Protein AF-A0A956H7F7-F1 (afdb_monomer_lite)

pLDDT: mean 73.5, std 20.77, range [35.16, 97.31]

Sequence (151 aa):
MATLEELEGEEPGPTAALVLAARDGDRRAFATLYRNHGRMVHGVLLARLPRAELRDALQEVFTTALAKLASLREPERFGPWLATIARNLARDWFKRRGNTRELAHEPEHFDGRPDASGADLTDALGLLAAMRELSEDYREILVLRFVAGMT

Radius of gyration: 19.52 Å; chains: 1; bounding box: 55×42×61 Å

Foldseek 3Di:
DDDDPPPPPDDQPLQLVLLVVVVVPPPVSLVVVCVLQVVLLLLLLLLQDDPVCSVVLSVVLSVVCSVCSVVDPRSVCSLVVSSVSSNVSSVVVVVVVVVVCVVPDDPPDPPPDDDDDDPVVVVVSVVSVVLNVDDPVVVVVVSSVVSVVSD

Structure (mmCIF, N/CA/C/O backbone):
data_AF-A0A956H7F7-F1
#
_entry.id   AF-A0A956H7F7-F1
#
loop_
_atom_site.group_PDB
_atom_site.id
_atom_site.type_symbol
_atom_site.label_atom_id
_atom_site.label_alt_id
_atom_site.label_comp_id
_atom_site.label_asym_id
_atom_site.label_entity_id
_atom_site.label_seq_id
_atom_site.pdbx_PDB_ins_code
_atom_site.Cartn_x
_atom_site.Cartn_y
_atom_site.Cartn_z
_atom_site.occupancy
_atom_site.B_iso_or_equiv
_atom_site.auth_seq_id
_atom_site.auth_comp_id
_atom_site.auth_asym_id
_atom_site.auth_atom_id
_atom_site.pdbx_PDB_model_num
ATOM 1 N N . MET A 1 1 ? -23.951 30.779 30.733 1.00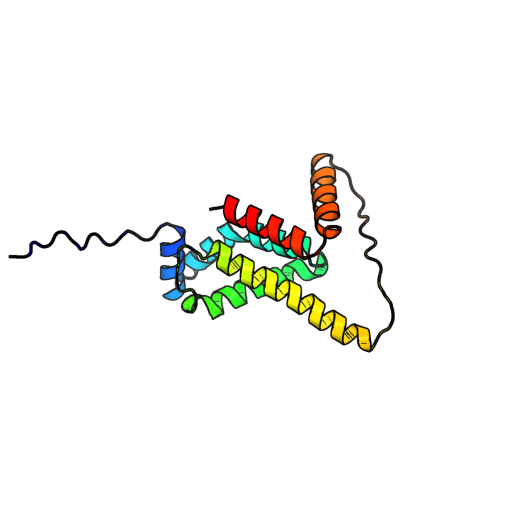 38.97 1 MET A N 1
ATOM 2 C CA . MET A 1 1 ? -24.762 29.557 30.551 1.00 38.97 1 MET A CA 1
ATOM 3 C C . MET A 1 1 ? -24.457 29.026 29.163 1.00 38.97 1 MET A C 1
ATOM 5 O O . MET A 1 1 ? -24.878 29.650 28.204 1.00 38.97 1 MET A O 1
ATOM 9 N N . ALA A 1 2 ? -23.632 27.981 29.076 1.00 39.25 2 ALA A N 1
ATOM 10 C CA . ALA A 1 2 ? -23.166 27.389 27.823 1.00 39.25 2 ALA A CA 1
ATOM 11 C C . ALA A 1 2 ? -24.277 26.546 27.174 1.00 39.25 2 ALA A C 1
ATOM 13 O O . ALA A 1 2 ? -24.820 25.649 27.819 1.00 39.25 2 ALA A O 1
ATOM 14 N N . THR A 1 3 ? -24.622 26.848 25.925 1.00 40.88 3 THR A N 1
ATOM 15 C CA . THR A 1 3 ? -25.628 26.144 25.118 1.00 40.88 3 THR A CA 1
ATOM 16 C C . THR A 1 3 ? -24.929 25.289 24.062 1.00 40.88 3 THR A C 1
ATOM 18 O O . THR A 1 3 ? -24.457 25.818 23.069 1.00 40.88 3 THR A O 1
ATOM 21 N N . LEU A 1 4 ? -24.795 23.991 24.355 1.00 38.19 4 LEU A N 1
ATOM 22 C CA . LEU A 1 4 ? -25.107 22.796 23.541 1.00 38.19 4 LEU A CA 1
ATOM 23 C C . LEU A 1 4 ? -25.049 22.791 21.985 1.00 38.19 4 LEU A C 1
ATOM 25 O O . LEU A 1 4 ? -25.580 21.852 21.404 1.00 38.19 4 LEU A O 1
ATOM 29 N N . GLU A 1 5 ? -24.389 23.729 21.303 1.00 45.47 5 GLU A N 1
ATOM 30 C CA . GLU A 1 5 ? -24.257 23.740 19.826 1.00 45.47 5 GLU A CA 1
ATOM 31 C C . GLU A 1 5 ? -22.854 23.365 19.298 1.00 45.47 5 GLU A C 1
ATOM 33 O O . GLU A 1 5 ? -22.631 23.382 18.096 1.00 45.47 5 GLU A O 1
ATOM 38 N N . GLU A 1 6 ? -21.899 22.966 20.147 1.00 40.81 6 GLU A N 1
ATOM 39 C CA . GLU A 1 6 ? -20.513 22.687 19.704 1.00 40.81 6 GLU A CA 1
ATOM 40 C C . GLU A 1 6 ? -20.207 21.220 19.321 1.00 40.81 6 GLU A C 1
ATOM 42 O O . GLU A 1 6 ? -19.047 20.896 19.091 1.00 40.81 6 GLU A O 1
ATOM 47 N N . LEU A 1 7 ? -21.191 20.313 19.228 1.00 39.50 7 LEU A N 1
ATOM 48 C CA . LEU A 1 7 ? -20.937 18.878 18.967 1.00 39.50 7 LEU A CA 1
ATOM 49 C C . LEU A 1 7 ? -21.610 18.315 17.702 1.00 39.50 7 LEU A C 1
ATOM 51 O O . LEU A 1 7 ? -21.995 17.146 17.683 1.00 39.50 7 LEU A O 1
ATOM 55 N N . GLU A 1 8 ? -21.714 19.090 16.623 1.00 41.56 8 GLU A N 1
ATOM 56 C CA . GLU A 1 8 ? -21.784 18.482 15.286 1.00 41.56 8 GLU A CA 1
ATOM 57 C C . GLU A 1 8 ? -20.365 18.052 14.903 1.00 41.56 8 GLU A C 1
ATOM 59 O O . GLU A 1 8 ? -19.595 18.799 14.306 1.00 41.56 8 GLU A O 1
ATOM 64 N N . GLY A 1 9 ? -19.970 16.863 15.365 1.00 43.41 9 GLY A N 1
ATOM 65 C CA . GLY A 1 9 ? -18.692 16.269 14.999 1.00 43.41 9 GLY A CA 1
ATOM 66 C C . GLY A 1 9 ? -18.610 16.139 13.483 1.00 43.41 9 GLY A C 1
ATOM 67 O O . GLY A 1 9 ? -19.460 15.486 12.889 1.00 43.41 9 GLY A O 1
ATOM 68 N N . GLU A 1 10 ? -17.605 16.781 12.886 1.00 43.72 10 GLU A N 1
ATOM 69 C CA . GLU A 1 10 ? -17.253 16.696 11.467 1.00 43.72 10 GLU A CA 1
ATOM 70 C C . GLU A 1 10 ? -17.406 15.245 10.979 1.00 43.72 10 GLU A C 1
ATOM 72 O O . GLU A 1 10 ? -16.625 14.367 11.366 1.00 43.72 10 GLU A O 1
ATOM 77 N N . GLU A 1 11 ? -18.451 14.971 10.190 1.00 48.31 11 GLU A N 1
ATOM 78 C CA . GLU A 1 11 ? -18.696 13.635 9.650 1.00 48.31 11 GLU A CA 1
ATOM 79 C C . GLU A 1 11 ? -17.436 13.194 8.892 1.00 48.31 11 GLU A C 1
ATOM 81 O O . GLU A 1 11 ? -16.983 13.898 7.979 1.00 48.31 11 GLU A O 1
ATOM 86 N N . PRO A 1 12 ? -16.816 12.060 9.261 1.00 58.69 12 PRO A N 1
ATOM 87 C CA . PRO A 1 12 ? -15.569 11.649 8.650 1.00 58.69 12 PRO A CA 1
ATOM 88 C C . PRO A 1 12 ? -15.787 11.480 7.146 1.00 58.69 12 PRO A C 1
ATOM 90 O O . PRO A 1 12 ? -16.659 10.723 6.715 1.00 58.69 12 PRO A O 1
ATOM 93 N N . GLY A 1 13 ? -14.968 12.160 6.335 1.00 71.69 13 GLY A N 1
ATOM 94 C CA . GLY A 1 13 ? -15.041 12.044 4.878 1.00 71.69 13 GLY A CA 1
ATOM 95 C C . GLY A 1 13 ? -15.007 10.575 4.414 1.00 71.69 13 GLY A C 1
ATOM 96 O O . GLY A 1 13 ? -14.514 9.710 5.143 1.00 71.69 13 GLY A O 1
ATOM 97 N N . PRO A 1 14 ? -15.471 10.246 3.191 1.00 84.44 14 PRO A N 1
ATOM 98 C CA . PRO A 1 14 ? -15.735 8.860 2.775 1.00 84.44 14 PRO A CA 1
ATOM 99 C C . PRO A 1 14 ? -14.572 7.881 3.014 1.00 84.44 14 PRO A C 1
ATOM 101 O O . PRO A 1 14 ? -14.780 6.731 3.397 1.00 84.44 14 PRO A O 1
ATOM 104 N N . THR A 1 15 ? -13.331 8.340 2.835 1.00 88.00 15 THR A N 1
ATOM 105 C CA . THR A 1 15 ? -12.118 7.562 3.132 1.00 88.00 15 THR A CA 1
ATOM 106 C C . THR A 1 15 ? -11.912 7.347 4.631 1.00 88.00 15 THR A C 1
ATOM 108 O O . THR A 1 15 ? -11.616 6.229 5.049 1.00 88.00 15 THR A O 1
ATOM 111 N N . ALA A 1 16 ? -12.080 8.394 5.440 1.00 91.81 16 ALA A N 1
ATOM 112 C CA . ALA A 1 16 ? -11.928 8.330 6.888 1.00 91.81 16 ALA A CA 1
ATOM 113 C C . ALA A 1 16 ? -12.948 7.363 7.511 1.00 91.81 16 ALA A C 1
ATOM 115 O O . ALA A 1 16 ? -12.558 6.501 8.298 1.00 91.81 16 ALA A O 1
ATOM 116 N N . ALA A 1 17 ? -14.212 7.415 7.078 1.00 94.19 17 ALA A N 1
ATOM 117 C CA . ALA A 1 17 ? -15.253 6.492 7.530 1.00 94.19 17 ALA A CA 1
ATOM 118 C C . ALA A 1 17 ? -14.900 5.022 7.227 1.00 94.19 17 ALA A C 1
ATOM 120 O O . ALA A 1 17 ? -15.002 4.156 8.097 1.00 94.19 17 ALA A O 1
ATOM 121 N N . LEU A 1 18 ? -14.404 4.735 6.015 1.00 95.06 18 LEU A N 1
ATOM 122 C CA . LEU A 1 18 ? -13.958 3.390 5.635 1.00 95.06 18 LEU A CA 1
ATOM 123 C C . LEU A 1 18 ? -12.761 2.907 6.467 1.00 95.06 18 LEU A C 1
ATOM 125 O O . LEU A 1 18 ? -12.684 1.726 6.801 1.00 95.06 18 LEU A O 1
ATOM 129 N N . VAL A 1 19 ? -11.820 3.794 6.798 1.00 95.88 19 VAL A N 1
ATOM 130 C CA . VAL A 1 19 ? -10.669 3.459 7.650 1.00 95.88 19 VAL A CA 1
ATOM 131 C C . VAL A 1 19 ? -11.116 3.130 9.068 1.00 95.88 19 VAL A C 1
ATOM 133 O O . VAL A 1 19 ? -10.649 2.136 9.621 1.00 95.88 19 VAL A O 1
ATOM 136 N N . LEU A 1 20 ? -12.009 3.936 9.646 1.00 95.38 20 LEU A N 1
ATOM 137 C CA . LEU A 1 20 ? -12.539 3.706 10.990 1.00 95.38 20 LEU A CA 1
ATOM 138 C C . LEU A 1 20 ? -13.297 2.372 11.054 1.00 95.38 20 LEU A C 1
ATOM 140 O O . LEU A 1 20 ? -12.941 1.517 11.858 1.00 95.38 20 LEU A O 1
ATOM 144 N N . ALA A 1 21 ? -14.214 2.117 10.118 1.00 94.75 21 ALA A N 1
ATOM 145 C CA . ALA A 1 21 ? -14.930 0.842 10.047 1.00 94.75 21 ALA A CA 1
ATOM 146 C C . ALA A 1 21 ? -13.985 -0.362 9.857 1.00 94.75 21 ALA A C 1
ATOM 148 O O . ALA A 1 21 ? -14.156 -1.412 10.478 1.00 94.75 21 ALA A O 1
ATOM 149 N N . ALA A 1 22 ? -12.947 -0.222 9.026 1.00 95.88 22 ALA A N 1
ATOM 150 C CA . ALA A 1 22 ? -11.963 -1.281 8.819 1.00 95.88 22 ALA A CA 1
ATOM 151 C C . ALA A 1 22 ? -11.124 -1.578 10.078 1.00 95.88 22 ALA A C 1
ATOM 153 O O . ALA A 1 22 ? -10.730 -2.728 10.277 1.00 95.88 22 ALA A O 1
ATOM 154 N N . ARG A 1 23 ? -10.868 -0.584 10.941 1.00 95.38 23 ARG A N 1
ATOM 155 C CA . ARG A 1 23 ? -10.214 -0.801 12.248 1.00 95.38 23 ARG A CA 1
ATOM 156 C C . ARG A 1 23 ? -11.077 -1.604 13.202 1.00 95.38 23 ARG A C 1
ATOM 158 O O . ARG A 1 23 ? -10.544 -2.453 13.909 1.00 95.38 23 ARG A O 1
ATOM 165 N N . ASP A 1 24 ? -12.384 -1.386 13.149 1.00 95.25 24 ASP A N 1
ATOM 166 C CA . ASP A 1 24 ? -13.365 -2.120 13.949 1.00 95.25 24 ASP A CA 1
ATOM 167 C C . ASP A 1 24 ? -13.636 -3.535 13.401 1.00 95.25 24 ASP A C 1
ATOM 169 O O . ASP A 1 24 ? -14.464 -4.280 13.924 1.00 95.25 24 ASP A O 1
ATOM 173 N N . GLY A 1 25 ? -12.907 -3.947 12.357 1.00 93.50 25 GLY A N 1
ATOM 174 C CA . GLY A 1 25 ? -12.955 -5.293 11.792 1.00 93.50 25 GLY A CA 1
ATOM 175 C C . GLY A 1 25 ? -13.880 -5.442 10.585 1.00 93.50 25 GLY A C 1
ATOM 176 O O . GLY A 1 25 ? -14.067 -6.568 10.105 1.00 93.50 25 GLY A O 1
ATOM 177 N N . ASP A 1 26 ? -14.431 -4.349 10.043 1.00 96.44 26 ASP A N 1
ATOM 178 C CA . ASP A 1 26 ? -15.229 -4.408 8.820 1.00 96.44 26 ASP A CA 1
ATOM 179 C C . ASP A 1 26 ? -14.351 -4.726 7.597 1.00 96.44 26 ASP A C 1
ATOM 181 O O . ASP A 1 26 ? -13.720 -3.875 6.957 1.00 96.44 26 ASP A O 1
ATOM 185 N N . ARG A 1 27 ? -14.366 -6.005 7.216 1.00 93.62 27 ARG A N 1
ATOM 186 C CA . ARG A 1 27 ? -13.659 -6.506 6.032 1.00 93.62 27 ARG A CA 1
ATOM 187 C C . ARG A 1 27 ? -14.165 -5.885 4.730 1.00 93.62 27 ARG A C 1
ATOM 189 O O . ARG A 1 27 ? -13.391 -5.780 3.778 1.00 93.62 27 ARG A O 1
ATOM 196 N N . ARG A 1 28 ? -15.440 -5.490 4.645 1.00 95.12 28 ARG A N 1
ATOM 197 C CA . ARG A 1 28 ? -16.000 -4.849 3.444 1.00 95.12 28 ARG A CA 1
ATOM 198 C C . ARG A 1 28 ? -15.468 -3.432 3.301 1.00 95.12 28 ARG A C 1
ATOM 200 O O . ARG A 1 28 ? -15.129 -3.043 2.183 1.00 95.12 28 ARG A O 1
ATOM 207 N N . ALA A 1 29 ? -15.329 -2.706 4.408 1.00 94.06 29 ALA A N 1
ATOM 208 C CA . ALA A 1 29 ? -14.719 -1.383 4.411 1.00 94.06 29 ALA A CA 1
ATOM 209 C C . ALA A 1 29 ? -13.272 -1.443 3.894 1.00 94.06 29 ALA A C 1
ATOM 211 O O . ALA A 1 29 ? -12.916 -0.730 2.951 1.00 94.06 29 ALA A O 1
ATOM 212 N N . PHE A 1 30 ? -12.473 -2.393 4.394 1.00 95.25 30 PHE A N 1
ATOM 213 C CA . PHE A 1 30 ? -11.109 -2.591 3.898 1.00 95.25 30 PHE A CA 1
ATOM 214 C C . PHE A 1 30 ? -11.064 -3.029 2.425 1.00 95.25 30 PHE A C 1
ATOM 216 O O . PHE A 1 30 ? -10.244 -2.536 1.652 1.00 95.25 30 PHE A O 1
ATOM 223 N N . ALA A 1 31 ? -11.976 -3.903 1.990 1.00 94.12 31 ALA A N 1
ATOM 224 C CA . ALA A 1 31 ? -12.075 -4.289 0.583 1.00 94.12 31 ALA A CA 1
ATOM 225 C C . ALA A 1 31 ? -12.395 -3.088 -0.329 1.00 94.12 31 ALA A C 1
ATOM 227 O O . ALA A 1 31 ? -11.926 -3.030 -1.466 1.00 94.12 31 ALA A O 1
ATOM 228 N N . THR A 1 32 ? -13.178 -2.120 0.150 1.00 94.06 32 THR A N 1
ATOM 229 C CA . THR A 1 32 ? -13.434 -0.868 -0.573 1.00 94.06 32 THR A CA 1
ATOM 230 C C . THR A 1 32 ? -12.181 -0.000 -0.646 1.00 94.06 32 THR A C 1
ATOM 232 O O . THR A 1 32 ? -11.831 0.450 -1.737 1.00 94.06 32 THR A O 1
ATOM 235 N N . LEU A 1 33 ? -11.437 0.150 0.456 1.00 93.38 33 LEU A N 1
ATOM 236 C CA . LEU A 1 33 ? -10.139 0.837 0.449 1.00 93.38 33 LEU A CA 1
ATOM 237 C C . LEU A 1 33 ? -9.164 0.199 -0.552 1.00 93.38 33 LEU A C 1
ATOM 239 O O . LEU A 1 33 ? -8.512 0.922 -1.308 1.00 93.38 33 LEU A O 1
ATOM 243 N N . TYR A 1 34 ? -9.121 -1.136 -0.612 1.00 92.69 34 TYR A N 1
ATOM 244 C CA . TYR A 1 34 ? -8.334 -1.889 -1.589 1.00 92.69 34 TYR A CA 1
ATOM 245 C C . TYR A 1 34 ? -8.717 -1.542 -3.032 1.00 92.69 34 TYR A C 1
ATOM 247 O O . TYR A 1 34 ? -7.849 -1.189 -3.830 1.00 92.69 34 TYR A O 1
ATOM 255 N N . ARG A 1 35 ? -10.011 -1.595 -3.377 1.00 91.75 35 ARG A N 1
ATOM 256 C CA . ARG A 1 35 ? -10.480 -1.290 -4.742 1.00 91.75 35 ARG A CA 1
ATOM 257 C C . ARG A 1 35 ? -10.161 0.149 -5.149 1.00 91.75 35 ARG A C 1
ATOM 259 O O . ARG A 1 35 ? -9.711 0.365 -6.270 1.00 91.75 35 ARG A O 1
ATOM 266 N N . ASN A 1 36 ? -10.332 1.100 -4.232 1.00 90.25 36 ASN A N 1
ATOM 267 C CA . ASN A 1 36 ? -10.103 2.520 -4.501 1.00 90.25 36 ASN A CA 1
ATOM 268 C C . ASN A 1 36 ? -8.617 2.838 -4.730 1.00 90.25 36 ASN A C 1
ATOM 270 O O . ASN A 1 36 ? -8.288 3.675 -5.564 1.00 90.25 36 ASN A O 1
ATOM 274 N N . HIS A 1 37 ? -7.709 2.145 -4.034 1.00 90.62 37 HIS A N 1
ATOM 275 C CA . HIS A 1 37 ? -6.279 2.478 -4.047 1.00 90.62 37 HIS A CA 1
ATOM 276 C C . HIS A 1 37 ? -5.400 1.479 -4.810 1.00 90.62 37 HIS A C 1
ATOM 278 O O . HIS A 1 37 ? -4.209 1.732 -5.002 1.00 90.62 37 HIS A O 1
ATOM 284 N N . GLY A 1 38 ? -5.952 0.359 -5.283 1.00 89.19 38 GLY A N 1
ATOM 285 C CA . GLY A 1 38 ? -5.189 -0.687 -5.968 1.00 89.19 38 GLY A CA 1
ATOM 286 C C . GLY A 1 38 ? -4.429 -0.175 -7.194 1.00 89.19 38 GLY A C 1
ATOM 287 O O . GLY A 1 38 ? -3.257 -0.501 -7.368 1.00 89.19 38 GLY A O 1
ATOM 288 N N . ARG A 1 39 ? -5.050 0.697 -8.003 1.00 86.94 39 ARG A N 1
ATOM 289 C CA . ARG A 1 39 ? -4.406 1.292 -9.193 1.00 86.94 39 ARG A CA 1
ATOM 290 C C . ARG A 1 39 ? -3.227 2.194 -8.825 1.00 86.94 39 ARG A C 1
ATOM 292 O O . ARG A 1 39 ? -2.185 2.116 -9.470 1.00 86.94 39 ARG A O 1
ATOM 299 N N . MET A 1 40 ? -3.370 3.000 -7.771 1.00 88.69 40 MET A N 1
ATOM 300 C CA . MET A 1 40 ? -2.297 3.851 -7.250 1.00 88.69 40 MET A CA 1
ATOM 301 C C . MET A 1 40 ? -1.106 3.007 -6.791 1.00 88.69 40 MET A C 1
ATOM 303 O O . MET A 1 40 ? 0.021 3.251 -7.219 1.00 88.69 40 MET A O 1
ATOM 307 N N . VAL A 1 41 ? -1.348 2.003 -5.941 1.00 90.94 41 VAL A N 1
ATOM 308 C CA . VAL A 1 41 ? -0.280 1.137 -5.421 1.00 90.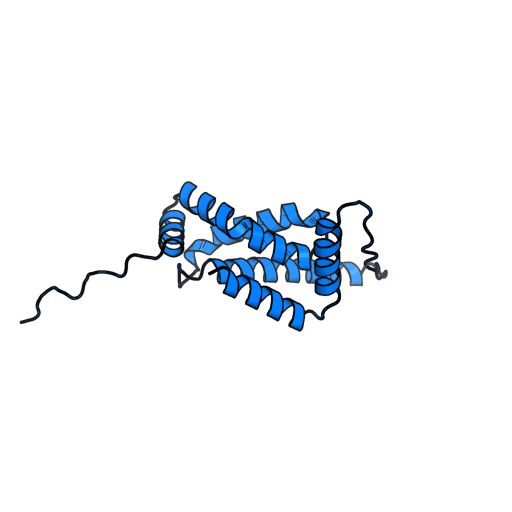94 41 VAL A CA 1
ATOM 309 C C . VAL A 1 41 ? 0.399 0.385 -6.563 1.00 90.94 41 VAL A C 1
ATOM 311 O O . VAL A 1 41 ? 1.626 0.363 -6.634 1.00 90.94 41 VAL A O 1
ATOM 314 N N . HIS A 1 42 ? -0.379 -0.157 -7.502 1.00 88.56 42 HIS A N 1
ATOM 315 C CA . HIS A 1 42 ? 0.163 -0.823 -8.680 1.00 88.56 42 HIS A CA 1
ATOM 316 C C . HIS A 1 42 ? 1.075 0.104 -9.496 1.00 88.56 42 HIS A C 1
ATOM 318 O O . HIS A 1 42 ? 2.165 -0.310 -9.872 1.00 88.56 42 HIS A O 1
ATOM 324 N N . GLY A 1 43 ? 0.687 1.363 -9.728 1.00 83.50 43 GLY A N 1
ATOM 325 C CA . GLY A 1 43 ? 1.531 2.343 -10.423 1.00 83.50 43 GLY A CA 1
ATOM 326 C C . GLY A 1 43 ? 2.837 2.650 -9.681 1.00 83.50 43 GLY A C 1
ATOM 327 O O . GLY A 1 43 ? 3.912 2.637 -10.282 1.00 83.50 43 GLY A O 1
ATOM 328 N N . VAL A 1 44 ? 2.763 2.854 -8.361 1.00 84.56 44 VAL A N 1
ATOM 329 C CA . VAL A 1 44 ? 3.933 3.116 -7.499 1.00 84.56 44 VAL A CA 1
ATOM 330 C C . VAL A 1 44 ? 4.941 1.965 -7.560 1.00 84.56 44 VAL A C 1
ATOM 332 O O . VAL A 1 44 ? 6.150 2.216 -7.623 1.00 84.56 44 VAL A O 1
ATOM 335 N N . LEU A 1 45 ? 4.445 0.724 -7.529 1.00 87.81 45 LEU A N 1
ATOM 336 C CA . LEU A 1 45 ? 5.257 -0.488 -7.592 1.00 87.81 45 LEU A CA 1
ATOM 337 C C . LEU A 1 45 ? 5.785 -0.739 -9.007 1.00 87.81 45 LEU A C 1
ATOM 339 O O . LEU A 1 45 ? 6.968 -1.014 -9.155 1.00 87.81 45 LEU A O 1
ATOM 343 N N . LEU A 1 46 ? 4.962 -0.587 -10.048 1.00 86.81 46 LEU A N 1
ATOM 344 C CA . LEU A 1 46 ? 5.347 -0.793 -11.452 1.00 86.81 46 LEU A CA 1
ATOM 345 C C . LEU A 1 46 ? 6.485 0.138 -11.886 1.00 86.81 46 LEU A C 1
ATOM 347 O O . LEU A 1 46 ? 7.362 -0.277 -12.642 1.00 86.81 46 LEU A O 1
ATOM 351 N N . ALA A 1 47 ? 6.518 1.364 -11.360 1.00 81.62 47 ALA A N 1
ATOM 352 C CA . ALA A 1 47 ? 7.601 2.314 -11.607 1.00 81.62 47 ALA A CA 1
ATOM 353 C C . ALA A 1 47 ? 8.957 1.887 -11.008 1.00 81.62 47 ALA A C 1
ATOM 355 O O . ALA A 1 47 ? 9.976 2.510 -11.298 1.00 81.62 47 ALA A O 1
ATOM 356 N N . ARG A 1 48 ? 8.989 0.865 -10.142 1.00 82.94 48 ARG A N 1
ATOM 357 C CA . ARG A 1 48 ? 10.178 0.467 -9.373 1.00 82.94 48 ARG A CA 1
ATOM 358 C C . ARG A 1 48 ? 10.526 -1.010 -9.545 1.00 82.94 48 ARG A C 1
ATOM 360 O O . ARG A 1 48 ? 11.684 -1.336 -9.754 1.00 82.94 48 ARG A O 1
ATOM 367 N N . LEU A 1 49 ? 9.551 -1.906 -9.516 1.00 84.56 49 LEU A N 1
ATOM 368 C CA . LEU A 1 49 ? 9.762 -3.350 -9.489 1.00 84.56 49 LEU A CA 1
ATOM 369 C C . LEU A 1 49 ? 9.679 -3.996 -10.887 1.00 84.56 49 LEU A C 1
ATOM 371 O O . LEU A 1 49 ? 9.098 -3.431 -11.821 1.00 84.56 49 LEU A O 1
ATOM 375 N N . PRO A 1 50 ? 10.266 -5.190 -11.077 1.00 84.44 50 PRO A N 1
ATOM 376 C CA . PRO A 1 50 ? 9.963 -6.050 -12.219 1.00 84.44 50 PRO A CA 1
ATOM 377 C C . PRO A 1 50 ? 8.497 -6.503 -12.200 1.00 84.44 50 PRO A C 1
ATOM 379 O O . PRO A 1 50 ? 7.922 -6.699 -11.132 1.00 84.44 50 PRO A O 1
ATOM 382 N N . ARG A 1 51 ? 7.900 -6.746 -13.377 1.00 84.19 51 ARG A N 1
ATOM 383 C CA . ARG A 1 51 ? 6.493 -7.184 -13.483 1.00 84.19 51 ARG A CA 1
ATOM 384 C C . ARG A 1 51 ? 6.192 -8.468 -12.704 1.00 84.19 51 ARG A C 1
ATOM 386 O O . ARG A 1 51 ? 5.117 -8.567 -12.123 1.00 84.19 51 ARG A O 1
ATOM 393 N N . ALA A 1 52 ? 7.142 -9.404 -12.674 1.00 88.62 52 ALA A N 1
ATOM 394 C CA . ALA A 1 52 ? 7.014 -10.676 -11.961 1.00 88.62 52 ALA A CA 1
ATOM 395 C C . ALA A 1 52 ? 6.775 -10.497 -10.450 1.00 88.62 52 ALA A C 1
ATOM 397 O O . ALA A 1 52 ? 6.039 -11.271 -9.851 1.00 88.62 52 ALA A O 1
ATOM 398 N N . GLU A 1 53 ? 7.320 -9.432 -9.859 1.00 89.69 53 GLU A N 1
ATOM 399 C CA . GLU A 1 53 ? 7.250 -9.167 -8.418 1.00 89.69 53 GLU A CA 1
ATOM 400 C C . GLU A 1 53 ? 5.994 -8.376 -8.018 1.00 89.69 53 GLU A C 1
ATOM 402 O O . GLU A 1 53 ? 5.665 -8.271 -6.838 1.00 89.69 53 GLU A O 1
ATOM 407 N N . LEU A 1 54 ? 5.276 -7.784 -8.982 1.00 88.50 54 LEU A N 1
ATOM 408 C CA . LEU A 1 54 ? 4.215 -6.815 -8.687 1.00 88.50 54 LEU A CA 1
ATOM 409 C C . LEU A 1 54 ? 3.046 -7.410 -7.924 1.00 88.50 54 LEU A C 1
ATOM 411 O O . LEU A 1 54 ? 2.512 -6.748 -7.039 1.00 88.50 54 LEU A O 1
ATOM 415 N N . ARG A 1 55 ? 2.629 -8.627 -8.276 1.00 91.38 55 ARG A N 1
ATOM 416 C CA . ARG A 1 55 ? 1.485 -9.277 -7.632 1.00 91.38 55 ARG A CA 1
ATOM 417 C C . ARG A 1 55 ? 1.756 -9.487 -6.145 1.00 91.38 55 ARG A C 1
ATOM 419 O O . ARG A 1 55 ? 0.922 -9.137 -5.311 1.00 91.38 55 ARG A O 1
ATOM 426 N N . ASP A 1 56 ? 2.931 -10.016 -5.835 1.00 93.50 56 ASP A N 1
ATOM 427 C CA . ASP A 1 56 ? 3.313 -10.375 -4.475 1.00 93.50 56 ASP A CA 1
ATOM 428 C C . ASP A 1 56 ? 3.589 -9.104 -3.655 1.00 93.50 56 ASP A C 1
ATOM 430 O O . ASP A 1 56 ? 3.072 -8.960 -2.547 1.00 93.50 56 ASP A O 1
ATOM 434 N N . ALA A 1 57 ? 4.262 -8.110 -4.246 1.00 93.62 57 ALA A N 1
ATOM 435 C CA . ALA A 1 57 ? 4.459 -6.800 -3.630 1.00 93.62 57 ALA A CA 1
ATOM 436 C C . ALA A 1 57 ? 3.134 -6.064 -3.364 1.00 93.62 57 ALA A C 1
ATOM 438 O O . ALA A 1 57 ? 2.959 -5.469 -2.302 1.00 93.62 57 ALA A O 1
ATOM 439 N N . LEU A 1 58 ? 2.174 -6.111 -4.294 1.00 94.00 58 LEU A N 1
ATOM 440 C CA . LEU A 1 58 ? 0.848 -5.514 -4.111 1.00 94.00 58 LEU A CA 1
ATOM 441 C C . LEU A 1 58 ? 0.130 -6.152 -2.916 1.00 94.00 58 LEU A C 1
ATOM 443 O O . LEU A 1 58 ? -0.403 -5.442 -2.061 1.00 94.00 58 LEU A O 1
ATOM 447 N N . GLN A 1 59 ? 0.150 -7.484 -2.830 1.00 95.38 59 GLN A N 1
ATOM 448 C CA . GLN A 1 59 ? -0.429 -8.213 -1.705 1.00 95.38 59 GLN A CA 1
ATOM 449 C C . GLN A 1 59 ? 0.260 -7.853 -0.382 1.00 95.38 59 GLN A C 1
ATOM 451 O O . GLN A 1 59 ? -0.416 -7.615 0.622 1.00 95.38 59 GLN A O 1
ATOM 456 N N . GLU A 1 60 ? 1.588 -7.776 -0.370 1.00 97.00 60 GLU A N 1
ATOM 457 C CA . GLU A 1 60 ? 2.367 -7.429 0.818 1.00 97.00 60 GLU A CA 1
ATOM 458 C C . GLU A 1 60 ? 2.086 -5.990 1.287 1.00 97.00 60 GLU A C 1
ATOM 460 O O . GLU A 1 60 ? 1.924 -5.767 2.490 1.00 97.00 60 GLU A O 1
ATOM 465 N N . VAL A 1 61 ? 1.908 -5.027 0.369 1.00 97.06 61 VAL A N 1
ATOM 466 C CA . VAL A 1 61 ? 1.486 -3.655 0.714 1.00 97.06 61 VAL A CA 1
ATOM 467 C C . VAL A 1 61 ? 0.152 -3.667 1.452 1.00 97.06 61 VAL A C 1
ATOM 469 O O . VAL A 1 61 ? 0.048 -3.072 2.523 1.00 97.06 61 VAL A O 1
ATOM 472 N N . PHE A 1 62 ? -0.866 -4.342 0.917 1.00 96.75 62 PHE A N 1
ATOM 473 C CA . PHE A 1 62 ? -2.193 -4.346 1.537 1.00 96.75 62 PHE A CA 1
ATOM 474 C C . PHE A 1 62 ? -2.251 -5.173 2.822 1.00 96.75 62 PHE A C 1
ATOM 476 O O . PHE A 1 62 ? -2.942 -4.784 3.761 1.00 96.75 62 PHE A O 1
ATOM 483 N N . THR A 1 63 ? -1.474 -6.250 2.916 1.00 97.31 63 THR A N 1
ATOM 484 C CA . THR A 1 63 ? -1.325 -7.022 4.159 1.00 97.31 63 THR A CA 1
ATOM 485 C C . THR A 1 63 ? -0.670 -6.167 5.246 1.00 97.31 63 THR A C 1
ATOM 487 O O . THR A 1 63 ? -1.167 -6.087 6.370 1.00 97.31 63 THR A O 1
ATOM 490 N N . THR A 1 64 ? 0.397 -5.445 4.894 1.00 96.81 64 THR A N 1
ATOM 491 C CA . THR A 1 64 ? 1.072 -4.501 5.795 1.00 96.81 64 THR A CA 1
ATOM 492 C C . THR A 1 64 ? 0.152 -3.351 6.192 1.00 96.81 64 THR A C 1
ATOM 494 O O . THR A 1 64 ? 0.130 -2.952 7.356 1.00 96.81 64 THR A O 1
ATOM 497 N N . ALA A 1 65 ? -0.621 -2.822 5.244 1.00 96.81 65 ALA A N 1
ATOM 498 C CA . ALA A 1 65 ? -1.580 -1.759 5.497 1.00 96.81 65 ALA A CA 1
ATOM 499 C C . ALA A 1 65 ? -2.670 -2.213 6.470 1.00 96.81 65 ALA A C 1
ATOM 501 O O . ALA A 1 65 ? -2.968 -1.486 7.409 1.00 96.81 65 ALA A O 1
ATOM 502 N N . LEU A 1 66 ? -3.215 -3.422 6.310 1.00 96.00 66 LEU A N 1
ATOM 503 C CA . LEU A 1 66 ? -4.193 -3.968 7.249 1.00 96.00 66 LEU A CA 1
ATOM 504 C C . LEU A 1 66 ? -3.594 -4.107 8.656 1.00 96.00 66 LEU A C 1
ATOM 506 O O . LEU A 1 66 ? -4.179 -3.631 9.624 1.00 96.00 66 LEU A O 1
ATOM 510 N N . ALA A 1 67 ? -2.390 -4.677 8.762 1.00 96.75 67 ALA A N 1
ATOM 511 C CA . ALA A 1 67 ? -1.703 -4.871 10.041 1.00 96.75 67 ALA A CA 1
ATOM 512 C C . ALA A 1 67 ? -1.351 -3.551 10.750 1.00 96.75 67 ALA A C 1
ATOM 514 O O . ALA A 1 67 ? -1.355 -3.477 11.977 1.00 96.75 67 ALA A O 1
ATOM 515 N N . LYS A 1 68 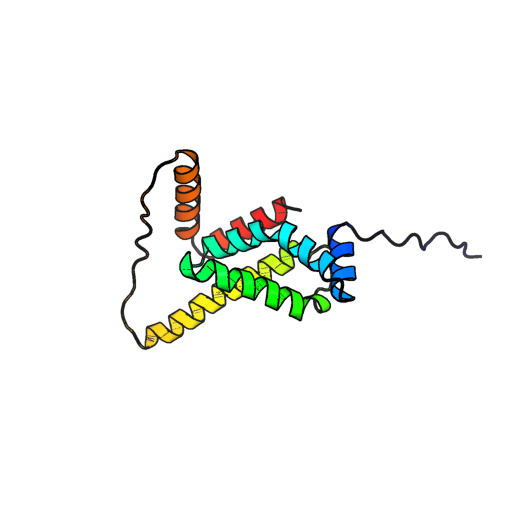? -1.040 -2.497 9.987 1.00 96.38 68 LYS A N 1
ATOM 516 C CA . LYS A 1 68 ? -0.645 -1.185 10.520 1.00 96.38 68 LYS A CA 1
ATOM 517 C C . LYS A 1 68 ? -1.782 -0.170 10.534 1.00 96.38 68 LYS A C 1
ATOM 519 O O . LYS A 1 68 ? -1.541 0.974 10.918 1.00 96.38 68 LYS A O 1
ATOM 524 N N . LEU A 1 69 ? -3.002 -0.546 10.155 1.00 96.00 69 LEU A N 1
ATOM 525 C CA . LEU A 1 69 ? -4.109 0.394 9.962 1.00 96.00 69 LEU A CA 1
ATOM 526 C C . LEU A 1 69 ? -4.421 1.204 11.227 1.00 96.00 69 LEU A C 1
ATOM 528 O O . LEU A 1 69 ? -4.735 2.391 11.140 1.00 96.00 69 LEU A O 1
ATOM 532 N N . ALA A 1 70 ? -4.271 0.587 12.401 1.00 93.88 70 ALA A N 1
ATOM 533 C CA . ALA A 1 70 ? -4.450 1.231 13.702 1.00 93.88 70 ALA A CA 1
ATOM 534 C C . ALA A 1 70 ? -3.409 2.329 14.003 1.00 93.88 70 ALA A C 1
ATOM 536 O O . ALA A 1 70 ? -3.677 3.223 14.796 1.00 93.88 70 ALA A O 1
ATOM 537 N N . SER A 1 71 ? -2.235 2.300 13.359 1.00 92.75 71 SER A N 1
ATOM 538 C CA . SER A 1 71 ? -1.169 3.297 13.555 1.00 92.75 71 SER A CA 1
ATOM 539 C C . SER A 1 71 ? -1.369 4.598 12.770 1.00 92.75 71 SER A C 1
ATOM 541 O O . SER A 1 71 ? -0.681 5.586 13.034 1.00 92.75 71 SER A O 1
ATOM 543 N N . LEU A 1 72 ? -2.279 4.611 11.790 1.00 92.81 72 LEU A N 1
ATOM 544 C CA . LEU A 1 72 ? -2.574 5.805 11.002 1.00 92.81 72 LEU A CA 1
ATOM 545 C C . LEU A 1 72 ? -3.249 6.855 11.905 1.00 92.81 72 LEU A C 1
ATOM 547 O O . LEU A 1 72 ? -4.281 6.600 12.506 1.00 92.81 72 LEU A O 1
ATOM 551 N N . ARG A 1 73 ? -2.675 8.046 12.052 1.00 89.50 73 ARG A N 1
ATOM 552 C CA . ARG A 1 73 ? -3.238 9.048 12.980 1.00 89.50 73 ARG A CA 1
ATOM 553 C C . ARG A 1 73 ? -4.421 9.805 12.385 1.00 89.50 73 ARG A C 1
ATOM 555 O O . ARG A 1 73 ? -5.385 10.062 13.088 1.00 89.50 73 ARG A O 1
ATOM 562 N N . GLU A 1 74 ? -4.329 10.087 11.092 1.00 90.00 74 GLU A N 1
ATOM 563 C CA . GLU A 1 74 ? -5.262 10.887 10.296 1.00 90.00 74 GLU A CA 1
ATOM 564 C C . GLU A 1 74 ? -5.936 9.959 9.263 1.00 90.00 74 GLU A C 1
ATOM 566 O O . GLU A 1 74 ? -5.317 9.648 8.237 1.00 90.00 74 GLU A O 1
ATOM 571 N N . PRO A 1 75 ? -7.139 9.414 9.538 1.00 90.69 75 PRO A N 1
ATOM 572 C CA . PRO A 1 75 ? -7.829 8.466 8.654 1.00 90.69 75 PRO A CA 1
ATOM 573 C C . PRO A 1 75 ? -8.020 8.965 7.211 1.00 90.69 75 PRO A C 1
ATOM 575 O O . PRO A 1 75 ? -7.919 8.193 6.258 1.00 90.69 75 PRO A O 1
ATOM 578 N N . GLU A 1 76 ? -8.224 10.264 7.034 1.00 86.81 76 GLU A N 1
ATOM 579 C CA . GLU A 1 76 ? -8.344 10.968 5.758 1.00 86.81 76 GLU A CA 1
ATOM 580 C C . GLU A 1 76 ? -7.064 10.899 4.908 1.00 86.81 76 GLU A C 1
ATOM 582 O O . GLU A 1 76 ? -7.121 10.953 3.679 1.00 86.81 76 GLU A O 1
ATOM 587 N N . ARG A 1 77 ? -5.902 10.670 5.531 1.00 86.88 77 ARG A N 1
ATOM 588 C CA . ARG A 1 77 ? -4.599 10.569 4.853 1.00 86.88 77 ARG A CA 1
ATOM 589 C C . ARG A 1 77 ? -4.216 9.140 4.471 1.00 86.88 77 ARG A C 1
ATOM 591 O O . ARG A 1 77 ? -3.040 8.860 4.218 1.00 86.88 77 ARG A O 1
ATOM 598 N N . PHE A 1 78 ? -5.190 8.234 4.385 1.00 90.62 78 PHE A N 1
ATOM 599 C CA . PHE A 1 78 ? -4.955 6.836 4.023 1.00 90.62 78 PHE A CA 1
ATOM 600 C C . PHE A 1 78 ? -4.205 6.672 2.695 1.00 90.62 78 PHE A C 1
ATOM 602 O O . PHE A 1 78 ? -3.258 5.891 2.637 1.00 90.62 78 PHE A O 1
ATOM 609 N N . GLY A 1 79 ? -4.562 7.426 1.649 1.00 87.75 79 GLY A N 1
ATOM 610 C CA . GLY A 1 79 ? -3.901 7.350 0.339 1.00 87.75 79 GLY A CA 1
ATOM 611 C C . GLY A 1 79 ? -2.393 7.648 0.403 1.00 87.75 79 GLY A C 1
ATOM 612 O O . GLY A 1 79 ? -1.585 6.769 0.085 1.00 87.75 79 GLY A O 1
ATOM 613 N N . PRO A 1 80 ? -1.976 8.841 0.874 1.00 86.12 80 PRO A N 1
ATOM 614 C CA . PRO A 1 80 ? -0.563 9.178 1.076 1.00 86.12 80 PRO A CA 1
ATOM 615 C C . PRO A 1 80 ? 0.186 8.223 2.019 1.00 86.12 80 PRO A C 1
ATOM 617 O O . PRO A 1 80 ? 1.352 7.880 1.782 1.00 86.12 80 PRO A O 1
ATOM 620 N N . TRP A 1 81 ? -0.474 7.758 3.081 1.00 93.62 81 TRP A N 1
ATOM 621 C CA . TRP A 1 81 ? 0.095 6.777 4.003 1.00 93.62 81 TRP A CA 1
ATOM 622 C C . TRP A 1 81 ? 0.346 5.425 3.317 1.00 93.62 81 TRP A C 1
ATOM 624 O O . TRP A 1 81 ? 1.449 4.880 3.401 1.00 93.62 81 TRP A O 1
ATOM 634 N N . LEU A 1 82 ? -0.620 4.929 2.546 1.00 93.94 82 LEU A N 1
ATOM 635 C CA . LEU A 1 82 ? -0.513 3.687 1.783 1.00 93.94 82 LEU A CA 1
ATOM 636 C C . LEU A 1 82 ? 0.561 3.778 0.689 1.00 93.94 82 LEU A C 1
ATOM 638 O O . LEU A 1 82 ? 1.357 2.854 0.516 1.00 93.94 82 LEU A O 1
ATOM 642 N N . ALA A 1 83 ? 0.650 4.915 -0.006 1.00 87.06 83 ALA A N 1
ATOM 643 C CA . ALA A 1 83 ? 1.717 5.174 -0.970 1.00 87.06 83 ALA A CA 1
ATOM 644 C C . ALA A 1 83 ? 3.110 5.145 -0.313 1.00 87.06 83 ALA A C 1
ATOM 646 O O . ALA A 1 83 ? 4.088 4.722 -0.930 1.00 87.06 83 ALA A O 1
ATOM 647 N N . THR A 1 84 ? 3.217 5.557 0.952 1.00 88.44 84 THR A N 1
ATOM 648 C CA . THR A 1 84 ? 4.464 5.472 1.726 1.00 88.44 84 THR A CA 1
ATOM 649 C C . THR A 1 84 ? 4.837 4.027 2.049 1.00 88.44 84 THR A C 1
ATOM 651 O O . THR A 1 84 ? 6.004 3.664 1.909 1.00 88.44 84 THR A O 1
ATOM 654 N N . ILE A 1 85 ? 3.865 3.177 2.394 1.00 92.88 85 ILE A N 1
ATOM 655 C CA . ILE A 1 85 ? 4.093 1.732 2.566 1.00 92.88 85 ILE A CA 1
ATOM 656 C C . ILE A 1 85 ? 4.622 1.121 1.262 1.00 92.88 85 ILE A C 1
ATOM 658 O O . ILE A 1 85 ? 5.654 0.454 1.279 1.00 92.88 85 ILE A O 1
ATOM 662 N N . ALA A 1 86 ? 3.972 1.408 0.130 1.00 91.56 86 ALA A N 1
ATOM 663 C CA . ALA A 1 86 ? 4.378 0.895 -1.179 1.00 91.56 86 ALA A CA 1
ATOM 664 C C . ALA A 1 86 ? 5.796 1.334 -1.587 1.00 91.56 86 ALA A C 1
ATOM 666 O O . ALA A 1 86 ? 6.587 0.515 -2.054 1.00 91.56 86 ALA A O 1
ATOM 667 N N . ARG A 1 87 ? 6.148 2.610 -1.369 1.00 87.81 87 ARG A N 1
ATOM 668 C CA . ARG A 1 87 ? 7.506 3.123 -1.626 1.00 87.81 87 ARG A CA 1
ATOM 669 C C . ARG A 1 87 ? 8.556 2.443 -0.752 1.00 87.81 87 ARG A C 1
ATOM 671 O O . ARG A 1 87 ? 9.591 2.031 -1.269 1.00 87.81 87 ARG A O 1
ATOM 678 N N . ASN A 1 88 ? 8.290 2.312 0.549 1.00 89.31 88 ASN A N 1
ATOM 679 C CA . ASN A 1 88 ? 9.221 1.669 1.475 1.00 89.31 88 ASN A CA 1
ATOM 680 C C . ASN A 1 88 ? 9.461 0.206 1.092 1.00 89.31 88 ASN A C 1
ATOM 682 O O . ASN A 1 88 ? 10.612 -0.207 1.014 1.00 89.31 88 ASN A O 1
ATOM 686 N N . LEU A 1 89 ? 8.401 -0.532 0.753 1.00 92.38 89 LEU A N 1
ATOM 687 C CA . LEU A 1 89 ? 8.509 -1.918 0.303 1.00 92.38 89 LEU A CA 1
ATOM 688 C C . LEU A 1 89 ? 9.349 -2.043 -0.973 1.00 92.38 89 LEU A C 1
ATOM 690 O O . LEU 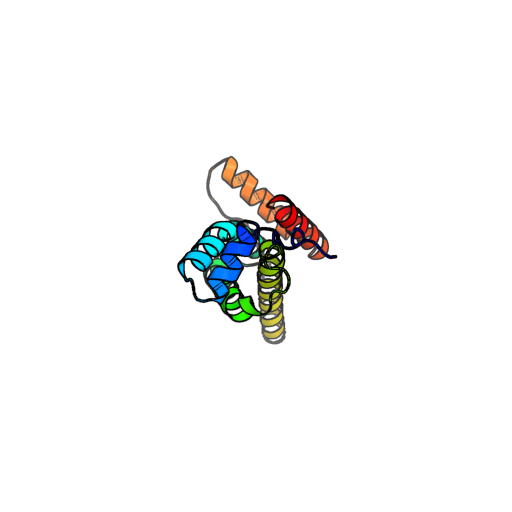A 1 89 ? 10.248 -2.881 -1.041 1.00 92.38 89 LEU A O 1
ATOM 694 N N . ALA A 1 90 ? 9.107 -1.181 -1.966 1.00 87.19 90 ALA A N 1
ATOM 695 C CA . ALA A 1 90 ? 9.895 -1.176 -3.195 1.00 87.19 90 ALA A CA 1
ATOM 696 C C . ALA A 1 90 ? 11.379 -0.863 -2.926 1.00 87.19 90 ALA A C 1
ATOM 698 O O . ALA A 1 90 ? 12.258 -1.521 -3.479 1.00 87.19 90 ALA A O 1
ATOM 699 N N . ARG A 1 91 ? 11.674 0.091 -2.033 1.00 84.75 91 ARG A N 1
ATOM 700 C CA . ARG A 1 91 ? 13.048 0.413 -1.614 1.00 84.75 91 ARG A CA 1
ATOM 701 C C . ARG A 1 91 ? 13.720 -0.761 -0.898 1.00 84.75 91 ARG A C 1
ATOM 703 O O . ARG A 1 91 ? 14.886 -1.057 -1.155 1.00 84.75 91 ARG A O 1
ATOM 710 N N . ASP A 1 92 ? 12.994 -1.443 -0.019 1.00 85.50 92 ASP A N 1
ATOM 711 C CA . ASP A 1 92 ? 13.515 -2.578 0.743 1.00 85.50 92 ASP A CA 1
ATOM 712 C C . ASP A 1 92 ? 13.763 -3.805 -0.151 1.00 85.50 92 ASP A C 1
ATOM 714 O O . ASP A 1 92 ? 14.686 -4.580 0.104 1.00 85.50 92 ASP A O 1
ATOM 718 N N . TRP A 1 93 ? 13.004 -3.966 -1.240 1.00 85.69 93 TRP A N 1
ATOM 719 C CA . TRP A 1 93 ? 13.285 -4.964 -2.279 1.00 85.69 93 TRP A CA 1
ATOM 720 C C . TRP A 1 93 ? 14.664 -4.739 -2.923 1.00 85.69 93 TRP A C 1
ATOM 722 O O . TRP A 1 93 ? 15.471 -5.666 -3.009 1.00 85.69 93 TRP A O 1
ATOM 732 N N . PHE A 1 94 ? 14.995 -3.493 -3.279 1.00 75.44 94 PHE A N 1
ATOM 733 C CA . PHE A 1 94 ? 16.305 -3.157 -3.845 1.00 75.44 94 PHE A CA 1
ATOM 734 C C . PHE A 1 94 ? 17.454 -3.310 -2.852 1.00 75.44 94 PHE A C 1
ATOM 736 O O . PHE A 1 94 ? 18.507 -3.816 -3.233 1.00 75.44 94 PHE A O 1
ATOM 743 N N . LYS A 1 95 ? 17.259 -2.933 -1.582 1.00 75.44 95 LYS A N 1
ATOM 744 C CA . LYS A 1 95 ? 18.274 -3.142 -0.535 1.00 75.44 95 LYS A CA 1
ATOM 745 C C . LYS A 1 95 ? 18.605 -4.620 -0.357 1.00 75.44 95 LYS A C 1
ATOM 747 O O . LYS A 1 95 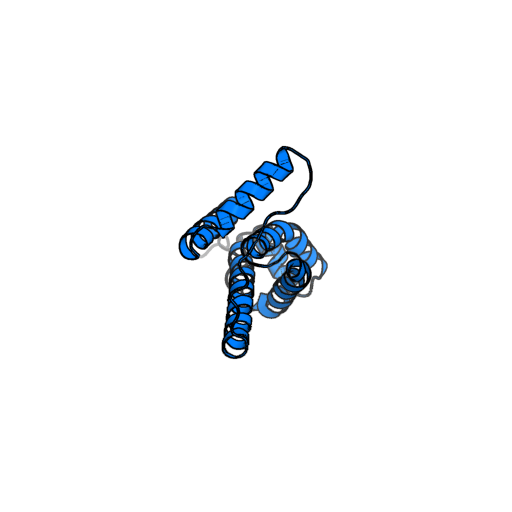? 19.778 -4.977 -0.336 1.00 75.44 95 LYS A O 1
ATOM 752 N N . ARG A 1 96 ? 17.582 -5.481 -0.287 1.00 75.38 96 ARG A N 1
ATOM 753 C CA . ARG A 1 96 ? 17.767 -6.938 -0.187 1.00 75.38 96 ARG A CA 1
ATOM 754 C C . ARG A 1 96 ? 18.537 -7.483 -1.389 1.00 75.38 96 ARG A C 1
ATOM 756 O O . ARG A 1 96 ? 19.498 -8.218 -1.199 1.00 75.38 96 ARG A O 1
ATOM 763 N N . ARG A 1 97 ? 18.192 -7.051 -2.606 1.00 66.31 97 ARG A N 1
ATOM 764 C CA . ARG A 1 97 ? 18.894 -7.461 -3.832 1.00 66.31 97 ARG A CA 1
ATOM 765 C C . ARG A 1 97 ? 20.330 -6.929 -3.916 1.00 66.31 97 ARG A C 1
ATOM 767 O O . ARG A 1 97 ? 21.205 -7.645 -4.390 1.00 66.31 97 ARG A O 1
ATOM 774 N N . GLY A 1 98 ? 20.584 -5.706 -3.450 1.00 55.53 98 GLY A N 1
ATOM 775 C CA . GLY A 1 98 ? 21.927 -5.125 -3.350 1.00 55.53 98 GLY A CA 1
ATOM 776 C C . GLY A 1 98 ? 22.827 -5.909 -2.394 1.00 55.53 98 GLY A C 1
ATOM 777 O O . GLY A 1 98 ? 23.956 -6.230 -2.745 1.00 55.53 98 GLY A O 1
ATOM 778 N N . ASN A 1 99 ? 22.281 -6.327 -1.249 1.00 53.09 99 ASN A N 1
ATOM 779 C CA . ASN A 1 99 ? 22.985 -7.169 -0.278 1.00 53.09 99 ASN A CA 1
ATOM 780 C C . ASN A 1 99 ? 23.234 -8.598 -0.800 1.00 53.09 99 ASN A C 1
ATOM 782 O O . ASN A 1 99 ? 24.199 -9.240 -0.404 1.00 53.09 99 ASN A O 1
ATOM 786 N N . THR A 1 100 ? 22.382 -9.108 -1.699 1.00 49.44 100 THR A N 1
ATOM 787 C CA . THR A 1 100 ? 22.628 -10.370 -2.423 1.00 49.44 100 THR A CA 1
ATOM 788 C C . THR A 1 100 ? 23.668 -10.202 -3.541 1.00 49.44 100 THR A C 1
ATOM 790 O O . THR A 1 100 ? 24.426 -11.128 -3.812 1.00 49.44 100 THR A O 1
ATOM 793 N N . ARG A 1 101 ? 23.750 -9.020 -4.170 1.00 42.12 101 ARG A N 1
ATOM 794 C CA . ARG A 1 101 ? 24.715 -8.699 -5.237 1.00 42.12 101 ARG A CA 1
ATOM 795 C C . ARG A 1 101 ? 26.159 -8.543 -4.759 1.00 42.12 101 ARG A C 1
ATOM 797 O O . ARG A 1 101 ? 27.054 -8.829 -5.542 1.00 42.12 101 ARG A O 1
ATOM 804 N N . GLU A 1 102 ? 26.413 -8.188 -3.498 1.00 40.16 102 GLU A N 1
ATOM 805 C CA . GLU A 1 102 ? 27.782 -8.242 -2.942 1.00 40.16 102 GLU A CA 1
ATOM 806 C C . GLU A 1 102 ? 28.375 -9.667 -2.942 1.00 40.16 102 GLU A C 1
ATOM 808 O O . GLU A 1 102 ? 29.590 -9.825 -2.867 1.00 40.16 102 GLU A O 1
ATOM 813 N N . LEU A 1 103 ? 27.546 -10.706 -3.112 1.00 46.22 103 LEU A N 1
ATOM 814 C CA . LEU A 1 103 ? 27.980 -12.098 -3.284 1.00 46.22 103 LEU A CA 1
ATOM 815 C C . LEU A 1 103 ? 27.928 -12.592 -4.743 1.00 46.22 103 LEU A C 1
ATOM 817 O O . LEU A 1 103 ? 28.413 -13.683 -5.031 1.00 46.22 103 LEU A O 1
ATOM 821 N N . ALA A 1 104 ? 27.362 -11.817 -5.672 1.00 39.38 104 ALA A N 1
ATOM 822 C CA . ALA A 1 104 ? 27.179 -12.207 -7.069 1.00 39.38 104 ALA A CA 1
ATOM 823 C C . ALA A 1 104 ? 27.417 -10.999 -7.984 1.00 39.38 104 ALA A C 1
ATOM 825 O O . ALA A 1 104 ? 26.540 -10.166 -8.222 1.00 39.38 104 ALA A O 1
ATOM 826 N N . HIS A 1 105 ? 28.649 -10.904 -8.471 1.00 35.16 105 HIS A N 1
ATOM 827 C CA . HIS A 1 105 ? 29.148 -9.788 -9.256 1.00 35.16 105 HIS A CA 1
ATOM 828 C C . HIS A 1 105 ? 28.685 -9.877 -10.719 1.00 35.16 105 HIS A C 1
ATOM 830 O O . HIS A 1 105 ? 29.481 -10.227 -11.576 1.00 35.16 105 HIS A O 1
ATOM 836 N N . GLU A 1 106 ? 27.433 -9.515 -11.025 1.00 36.22 106 GLU A N 1
ATOM 837 C CA . GLU A 1 106 ? 27.034 -9.097 -12.382 1.00 36.22 106 GLU A CA 1
ATOM 838 C C . GLU A 1 106 ? 25.965 -7.978 -12.353 1.00 36.22 106 GLU A C 1
ATOM 840 O O . GLU A 1 106 ? 24.886 -8.123 -11.749 1.00 36.22 106 GLU A O 1
ATOM 845 N N . PRO A 1 107 ? 26.218 -6.829 -13.011 1.00 38.59 107 PRO A N 1
ATOM 846 C CA . PRO A 1 107 ? 25.197 -5.826 -13.241 1.00 38.59 107 PRO A CA 1
ATOM 847 C C . PRO A 1 107 ? 24.296 -6.296 -14.387 1.00 38.59 107 PRO A C 1
ATOM 849 O O . PRO A 1 107 ? 24.560 -6.018 -15.550 1.00 38.59 107 PRO A O 1
ATOM 852 N N . GLU A 1 108 ? 23.204 -6.993 -14.069 1.00 39.88 108 GLU A N 1
ATOM 853 C CA . GLU A 1 108 ? 22.068 -7.091 -14.993 1.00 39.88 108 GLU A CA 1
ATOM 854 C C . GLU A 1 108 ? 21.636 -5.674 -15.393 1.00 39.88 108 GLU A C 1
ATOM 856 O O . GLU A 1 108 ? 21.048 -4.932 -14.594 1.00 39.88 108 GLU A O 1
ATOM 861 N N . HIS A 1 109 ? 21.982 -5.312 -16.625 1.00 39.94 109 HIS A N 1
ATOM 862 C CA . HIS A 1 109 ? 21.391 -4.213 -17.362 1.00 39.94 109 HIS A CA 1
ATOM 863 C C . HIS A 1 109 ? 19.886 -4.466 -17.473 1.00 39.94 109 HIS A C 1
ATOM 865 O O . HIS A 1 109 ? 19.446 -5.552 -17.853 1.00 39.94 109 HIS A O 1
ATOM 871 N N . PHE A 1 110 ? 19.089 -3.456 -17.131 1.00 42.66 110 PHE A N 1
ATOM 872 C CA . PHE A 1 110 ? 17.658 -3.455 -17.403 1.00 42.66 110 PHE A CA 1
ATOM 873 C C . PHE A 1 110 ? 17.449 -3.280 -18.911 1.00 42.66 110 PHE A C 1
ATOM 875 O O . PHE A 1 110 ? 17.276 -2.163 -19.387 1.00 42.66 110 PHE A O 1
ATOM 882 N N . ASP A 1 111 ? 17.441 -4.381 -19.658 1.00 38.19 111 ASP A N 1
ATOM 883 C CA . ASP A 1 111 ? 17.025 -4.377 -21.061 1.00 38.19 111 ASP A CA 1
ATOM 884 C C . ASP A 1 111 ? 15.493 -4.462 -21.125 1.00 38.19 111 ASP A C 1
ATOM 886 O O . ASP A 1 111 ? 14.863 -5.500 -21.325 1.00 38.19 111 ASP A O 1
ATOM 890 N N . GLY A 1 112 ? 14.860 -3.331 -20.822 1.00 39.88 112 GLY A N 1
ATOM 891 C CA . GLY A 1 112 ? 13.413 -3.173 -20.829 1.00 39.88 112 GLY A CA 1
ATOM 892 C C . GLY A 1 112 ? 12.872 -2.897 -22.226 1.00 39.88 112 GLY A C 1
ATOM 893 O O . GLY A 1 112 ? 12.282 -1.842 -22.433 1.00 39.88 112 GLY A O 1
ATOM 894 N N . ARG A 1 113 ? 13.024 -3.826 -23.175 1.00 45.91 113 ARG A N 1
ATOM 895 C CA . ARG A 1 113 ? 12.287 -3.775 -24.448 1.00 45.91 113 ARG A CA 1
ATOM 896 C C . ARG A 1 113 ? 11.279 -4.923 -24.523 1.00 45.91 113 ARG A C 1
ATOM 898 O O . ARG A 1 113 ? 11.678 -6.047 -24.809 1.00 45.91 113 ARG A O 1
ATOM 905 N N . PRO A 1 114 ? 9.981 -4.678 -24.266 1.00 41.06 114 PRO A N 1
ATOM 906 C CA . PRO A 1 114 ? 8.937 -5.639 -24.570 1.00 41.06 114 PRO A CA 1
ATOM 907 C C . PRO A 1 114 ? 8.287 -5.339 -25.924 1.00 41.06 114 PRO A C 1
ATOM 909 O O . PRO A 1 114 ? 8.069 -4.182 -26.289 1.00 41.06 114 PRO A O 1
ATOM 912 N N . ASP A 1 115 ? 7.983 -6.416 -26.640 1.00 49.06 115 ASP A N 1
ATOM 913 C CA . ASP A 1 115 ? 7.147 -6.433 -27.830 1.00 49.06 115 ASP A CA 1
ATOM 914 C C . ASP A 1 115 ? 5.669 -6.079 -27.531 1.00 49.06 115 ASP A C 1
ATOM 916 O O . ASP A 1 115 ? 5.236 -6.051 -26.376 1.00 49.06 115 ASP A O 1
ATOM 920 N N . ALA A 1 116 ? 4.932 -5.856 -28.625 1.00 38.62 116 ALA A N 1
ATOM 921 C CA . ALA A 1 116 ? 3.474 -5.859 -28.801 1.00 38.62 116 ALA A CA 1
ATOM 922 C C . ALA A 1 116 ? 2.710 -4.523 -28.910 1.00 38.62 116 ALA A C 1
ATOM 924 O O . ALA A 1 116 ? 2.861 -3.569 -28.152 1.00 38.62 116 ALA A O 1
ATOM 925 N N . SER A 1 117 ? 1.839 -4.559 -29.926 1.00 51.66 117 SER A N 1
ATOM 926 C CA . SER A 1 117 ? 1.040 -3.526 -30.580 1.00 51.66 117 SER A CA 1
ATOM 927 C C . SER A 1 117 ? 0.003 -2.806 -29.716 1.00 51.66 117 SER A C 1
ATOM 929 O O . SER A 1 117 ? -0.680 -3.405 -28.889 1.00 51.66 117 SER A O 1
ATOM 931 N N . GLY A 1 118 ? -0.207 -1.531 -30.057 1.00 41.06 118 GLY A N 1
ATOM 932 C CA . GLY A 1 118 ? -1.300 -0.669 -29.601 1.00 41.06 118 GLY A CA 1
ATOM 933 C C . GLY A 1 118 ? -0.769 0.733 -29.301 1.00 41.06 118 GLY A C 1
ATOM 934 O O . GLY A 1 118 ? 0.089 0.878 -28.436 1.00 41.06 118 GLY A O 1
ATOM 935 N N . ALA A 1 119 ? -1.241 1.761 -30.012 1.00 49.19 119 ALA A N 1
ATOM 936 C CA . ALA A 1 119 ? -0.728 3.132 -29.878 1.00 49.19 119 ALA A CA 1
ATOM 937 C C . ALA A 1 119 ? -0.801 3.651 -28.422 1.00 49.19 119 ALA A C 1
ATOM 939 O O . ALA A 1 119 ? 0.203 4.120 -27.897 1.00 49.19 119 ALA A O 1
ATOM 940 N N . ASP A 1 120 ? -1.913 3.399 -27.719 1.00 53.62 120 ASP A N 1
ATOM 941 C CA . ASP A 1 120 ? -2.083 3.755 -26.296 1.00 53.62 120 ASP A CA 1
ATOM 942 C C . ASP A 1 120 ? -1.160 2.973 -25.347 1.00 53.62 120 ASP A C 1
ATOM 944 O O . ASP A 1 120 ? -0.697 3.488 -24.327 1.00 53.62 120 ASP A O 1
ATOM 948 N N . LEU A 1 121 ? -0.875 1.707 -25.666 1.00 45.88 121 LEU A N 1
ATOM 949 C CA . LEU A 1 121 ? 0.037 0.881 -24.877 1.00 45.88 121 LEU A CA 1
ATOM 950 C C . LEU A 1 121 ? 1.485 1.349 -25.068 1.00 45.88 121 LEU A C 1
ATOM 952 O O . LEU A 1 121 ? 2.259 1.332 -24.117 1.00 45.88 121 LEU A O 1
ATOM 956 N N . THR A 1 122 ? 1.830 1.817 -26.268 1.00 54.50 122 THR A N 1
ATOM 957 C CA . THR A 1 122 ? 3.167 2.329 -26.600 1.00 54.50 122 THR A CA 1
ATOM 958 C C . THR A 1 122 ? 3.471 3.600 -25.806 1.00 54.50 122 THR A C 1
ATOM 960 O O . THR A 1 122 ? 4.547 3.702 -25.218 1.00 54.50 122 THR A O 1
ATOM 963 N N . ASP A 1 123 ? 2.498 4.505 -25.680 1.00 58.03 123 ASP A N 1
ATOM 964 C CA . ASP A 1 123 ? 2.635 5.729 -24.883 1.00 58.03 123 ASP A CA 1
ATOM 965 C C . ASP A 1 123 ? 2.732 5.435 -23.381 1.00 58.03 123 ASP A C 1
ATOM 967 O O . ASP A 1 123 ? 3.593 5.980 -22.686 1.00 58.03 123 ASP A O 1
ATOM 971 N N . ALA A 1 124 ? 1.912 4.514 -22.864 1.00 55.50 124 ALA A N 1
ATOM 972 C CA . ALA A 1 124 ? 1.972 4.108 -21.460 1.00 55.50 124 ALA A CA 1
ATOM 973 C C . ALA A 1 124 ? 3.289 3.389 -21.107 1.00 55.50 124 ALA A C 1
ATOM 975 O O . ALA A 1 124 ? 3.844 3.586 -20.021 1.00 55.50 124 ALA A O 1
ATOM 976 N N . LEU A 1 125 ? 3.809 2.563 -22.020 1.00 61.56 125 LEU A N 1
ATOM 977 C CA . LEU A 1 125 ? 5.107 1.904 -21.877 1.00 61.56 125 LEU A CA 1
ATOM 978 C C . LEU A 1 125 ? 6.263 2.901 -21.990 1.00 61.56 125 LEU A C 1
ATOM 980 O O . LEU A 1 125 ? 7.204 2.807 -21.204 1.00 61.56 125 LEU A O 1
ATOM 984 N N . GLY A 1 126 ? 6.176 3.866 -22.908 1.00 66.69 126 GLY A N 1
ATOM 985 C CA . GLY A 1 126 ? 7.149 4.946 -23.062 1.00 66.69 126 GLY A CA 1
ATOM 986 C C . GLY A 1 126 ? 7.219 5.836 -21.823 1.00 66.69 126 GLY A C 1
ATOM 987 O O . GLY A 1 126 ? 8.307 6.103 -21.316 1.00 66.69 126 GLY A O 1
ATOM 988 N N . LEU A 1 127 ? 6.066 6.206 -21.258 1.00 68.69 127 LEU A N 1
ATOM 989 C CA . LEU A 1 127 ? 5.995 6.949 -20.001 1.00 68.69 127 LEU A CA 1
ATOM 990 C C . LEU A 1 127 ? 6.603 6.151 -18.844 1.00 68.69 127 LEU A C 1
ATOM 992 O O . LEU A 1 127 ? 7.368 6.698 -18.052 1.00 68.69 127 LEU A O 1
ATOM 996 N N . LEU A 1 128 ? 6.303 4.854 -18.749 1.00 64.25 128 LEU A N 1
ATOM 997 C CA . LEU A 1 128 ? 6.883 3.995 -17.720 1.00 64.25 128 LEU A CA 1
ATOM 998 C C . LEU A 1 128 ? 8.405 3.865 -17.874 1.00 64.25 128 LEU A C 1
ATOM 1000 O O . LEU A 1 128 ? 9.115 3.909 -16.870 1.00 64.25 128 LEU A O 1
ATOM 1004 N N . ALA A 1 129 ? 8.904 3.700 -19.100 1.00 67.75 129 ALA A N 1
ATOM 1005 C CA . ALA A 1 129 ? 10.334 3.636 -19.386 1.00 67.75 129 ALA A CA 1
ATOM 1006 C C . ALA A 1 129 ? 11.026 4.943 -18.976 1.00 67.75 129 ALA A C 1
ATOM 1008 O O . ALA A 1 129 ? 11.955 4.905 -18.172 1.00 67.75 129 ALA A O 1
ATOM 1009 N N . ALA A 1 130 ? 10.481 6.090 -19.389 1.00 72.12 130 ALA A N 1
ATOM 1010 C CA . ALA A 1 130 ? 10.970 7.402 -18.979 1.00 72.12 130 ALA A CA 1
ATOM 1011 C C . ALA A 1 130 ? 10.969 7.547 -17.447 1.00 72.12 130 ALA A C 1
ATOM 1013 O O . ALA A 1 130 ? 11.984 7.904 -16.857 1.00 72.12 130 ALA A O 1
ATOM 1014 N N . MET A 1 131 ? 9.878 7.174 -16.762 1.00 70.44 131 MET A N 1
ATOM 1015 C CA . MET A 1 131 ? 9.814 7.200 -15.294 1.00 70.44 131 MET A CA 1
ATOM 1016 C C . MET A 1 131 ? 10.912 6.359 -14.628 1.00 70.44 131 MET A C 1
ATOM 1018 O O . MET A 1 131 ? 11.359 6.716 -13.537 1.00 70.44 131 MET A O 1
ATOM 1022 N N . ARG A 1 132 ? 11.346 5.255 -15.249 1.00 71.50 132 ARG A N 1
ATOM 1023 C CA . ARG A 1 132 ? 12.427 4.388 -14.747 1.00 71.50 132 ARG A CA 1
ATOM 1024 C C . ARG A 1 132 ? 13.826 4.916 -15.061 1.00 71.50 132 ARG A C 1
ATOM 1026 O O . ARG A 1 132 ? 14.756 4.566 -14.340 1.00 71.50 132 ARG A O 1
ATOM 1033 N N . GLU A 1 133 ? 13.970 5.755 -16.077 1.00 73.56 133 GLU A N 1
ATOM 1034 C CA . GLU A 1 133 ? 15.226 6.440 -16.402 1.00 73.56 133 GLU A CA 1
ATOM 1035 C C . GLU A 1 133 ? 15.476 7.665 -15.513 1.00 73.56 133 GLU A C 1
ATOM 1037 O O . GLU A 1 133 ? 16.627 8.025 -15.270 1.00 73.56 133 GLU A O 1
ATOM 1042 N N . LEU A 1 134 ? 14.421 8.284 -14.968 1.00 72.12 134 LEU A N 1
ATOM 1043 C CA . LEU A 1 134 ? 14.565 9.364 -13.989 1.00 72.12 134 LEU A CA 1
ATOM 1044 C C . LEU A 1 134 ? 15.304 8.880 -12.732 1.00 72.12 134 LEU A C 1
ATOM 1046 O O . LEU A 1 134 ? 15.070 7.762 -12.256 1.00 72.12 134 LEU A O 1
ATOM 1050 N N . SER A 1 135 ? 16.127 9.762 -12.150 1.00 63.94 135 SER A N 1
ATOM 1051 C CA . SER A 1 135 ? 16.730 9.518 -10.837 1.00 63.94 135 SER A CA 1
ATOM 1052 C C . SER A 1 135 ? 15.649 9.299 -9.772 1.00 63.94 135 SER A C 1
ATOM 1054 O O . SER A 1 135 ? 14.510 9.767 -9.901 1.00 63.94 135 SER A O 1
ATOM 1056 N N . GLU A 1 136 ? 16.005 8.558 -8.720 1.00 60.25 136 GLU A N 1
ATOM 1057 C CA . GLU A 1 136 ? 15.091 8.163 -7.639 1.00 60.25 136 GLU A CA 1
ATOM 1058 C C . GLU A 1 136 ? 14.310 9.369 -7.079 1.00 60.25 136 GLU A C 1
ATOM 1060 O O . GLU A 1 136 ? 13.087 9.294 -6.937 1.00 60.25 136 GLU A O 1
ATOM 1065 N N . ASP A 1 137 ? 14.994 10.501 -6.884 1.00 58.34 137 ASP A N 1
ATOM 1066 C CA . ASP A 1 137 ? 14.442 11.731 -6.306 1.00 58.34 137 ASP A CA 1
ATOM 1067 C C . ASP A 1 137 ? 13.339 12.355 -7.181 1.00 58.34 137 ASP A C 1
ATOM 1069 O O . ASP A 1 137 ? 12.262 12.706 -6.691 1.00 58.34 137 ASP A O 1
ATOM 1073 N N . TYR A 1 138 ? 13.544 12.447 -8.500 1.00 57.62 138 TYR A N 1
ATOM 1074 C CA . TYR A 1 138 ? 12.526 13.005 -9.400 1.00 57.62 138 TYR A CA 1
ATOM 1075 C C . TYR A 1 138 ? 11.346 12.047 -9.601 1.00 57.62 138 TYR A C 1
ATOM 1077 O O . TYR A 1 138 ? 10.193 12.485 -9.672 1.00 57.62 138 TYR A O 1
ATOM 1085 N N . ARG A 1 139 ? 11.601 10.732 -9.636 1.00 69.19 139 ARG A N 1
ATOM 1086 C CA . ARG A 1 139 ? 10.537 9.716 -9.674 1.00 69.19 139 ARG A CA 1
ATOM 1087 C C . ARG A 1 139 ? 9.677 9.779 -8.415 1.00 69.19 139 ARG A C 1
ATOM 1089 O O . ARG A 1 139 ? 8.462 9.589 -8.479 1.00 69.19 139 ARG A O 1
ATOM 1096 N N . GLU A 1 140 ? 10.290 10.041 -7.267 1.00 62.28 140 GLU A N 1
ATOM 1097 C CA . GLU A 1 140 ? 9.588 10.204 -6.002 1.00 62.28 140 GLU A CA 1
ATOM 1098 C C . GLU A 1 140 ? 8.674 11.434 -6.011 1.00 62.28 140 GLU A C 1
ATOM 1100 O O . GLU A 1 140 ? 7.499 11.302 -5.665 1.00 62.28 140 GLU A O 1
ATOM 1105 N N . ILE A 1 141 ? 9.147 12.576 -6.514 1.00 65.12 141 ILE A N 1
ATOM 1106 C CA . ILE A 1 141 ? 8.334 13.794 -6.666 1.00 65.12 141 ILE A CA 1
ATOM 1107 C C . ILE A 1 141 ? 7.120 13.550 -7.573 1.00 65.12 141 ILE A C 1
ATOM 1109 O O . ILE A 1 141 ? 6.003 13.923 -7.214 1.00 65.12 141 ILE A O 1
ATOM 1113 N N . LEU A 1 142 ? 7.301 12.891 -8.723 1.00 65.38 142 LEU A N 1
ATOM 1114 C CA . LEU A 1 142 ? 6.196 12.607 -9.647 1.00 65.38 142 LEU A CA 1
ATOM 1115 C C . LEU A 1 142 ? 5.163 11.655 -9.044 1.00 65.38 142 LEU A C 1
ATOM 1117 O O . LEU A 1 142 ? 3.962 11.876 -9.185 1.00 65.38 142 LEU A O 1
ATOM 1121 N N . VAL A 1 143 ? 5.612 10.624 -8.328 1.00 64.88 143 VAL A N 1
ATOM 1122 C CA . VAL A 1 143 ? 4.712 9.698 -7.631 1.00 64.88 143 VAL A CA 1
ATOM 1123 C C . VAL A 1 143 ? 3.949 10.418 -6.518 1.00 64.88 143 VAL A C 1
ATOM 1125 O O . VAL A 1 143 ? 2.743 10.222 -6.390 1.00 64.88 143 VAL A O 1
ATOM 1128 N N . LEU A 1 144 ? 4.611 11.285 -5.748 1.00 64.94 144 LEU A N 1
ATOM 1129 C CA . LEU A 1 144 ? 3.961 12.098 -4.716 1.00 64.94 144 LEU A CA 1
ATOM 1130 C C . LEU A 1 144 ? 2.934 13.065 -5.318 1.00 64.94 144 LEU A C 1
ATOM 1132 O O . LEU A 1 144 ? 1.822 13.169 -4.801 1.00 64.94 144 LEU A O 1
ATOM 1136 N N . ARG A 1 145 ? 3.265 13.718 -6.438 1.00 61.78 145 ARG A N 1
ATOM 1137 C CA . ARG A 1 145 ? 2.340 14.598 -7.165 1.00 61.78 145 ARG A CA 1
ATOM 1138 C C . ARG A 1 145 ? 1.139 13.833 -7.712 1.00 61.78 145 ARG A C 1
ATOM 1140 O O . ARG A 1 145 ? 0.026 14.339 -7.628 1.00 61.78 145 ARG A O 1
ATOM 1147 N N . PHE A 1 146 ? 1.351 12.629 -8.236 1.00 62.47 146 PHE A N 1
ATOM 1148 C CA . PHE A 1 146 ? 0.279 11.780 -8.748 1.00 62.47 146 PHE A CA 1
ATOM 1149 C C . PHE A 1 146 ? -0.679 11.354 -7.630 1.00 62.47 146 PHE A C 1
ATOM 1151 O O . PHE A 1 146 ? -1.890 11.468 -7.782 1.00 62.47 146 PHE A O 1
ATOM 1158 N N . VAL A 1 147 ? -0.149 10.947 -6.471 1.00 55.28 147 VAL A N 1
ATOM 1159 C CA . VAL A 1 147 ? -0.954 10.606 -5.283 1.00 55.28 147 VAL A CA 1
ATOM 1160 C C . VAL A 1 147 ? -1.746 11.812 -4.771 1.00 55.28 147 VAL A C 1
ATOM 1162 O O . VAL A 1 147 ? -2.922 11.664 -4.457 1.00 55.28 147 VAL A O 1
ATOM 1165 N N . ALA A 1 148 ? -1.140 13.001 -4.743 1.00 53.84 148 ALA A N 1
ATOM 1166 C CA . ALA A 1 148 ? -1.809 14.241 -4.339 1.00 53.84 148 ALA A CA 1
ATOM 1167 C C . ALA A 1 148 ? -2.859 14.751 -5.348 1.00 53.84 148 ALA A C 1
ATOM 1169 O O . ALA A 1 148 ? -3.637 15.632 -5.010 1.00 53.84 148 ALA A O 1
ATOM 1170 N N . GLY A 1 149 ? -2.864 14.245 -6.586 1.00 52.72 149 GLY A N 1
ATOM 1171 C CA . GLY A 1 149 ? -3.870 14.567 -7.605 1.00 52.72 149 GLY A CA 1
ATOM 1172 C C . GLY A 1 149 ? -5.037 13.577 -7.675 1.00 52.72 149 GLY A C 1
ATOM 1173 O O . GLY A 1 149 ? -5.919 13.754 -8.508 1.00 52.72 149 GLY A O 1
ATOM 1174 N N . MET A 1 150 ? -5.022 12.520 -6.853 1.00 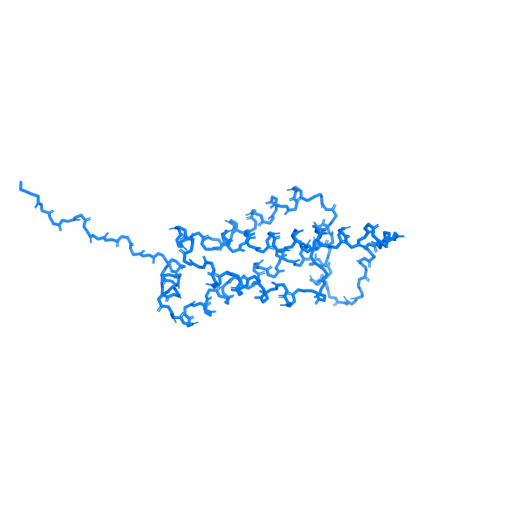52.44 150 MET A N 1
ATOM 1175 C CA . MET A 1 150 ? -6.085 11.504 -6.771 1.00 52.44 150 MET A CA 1
ATOM 1176 C C . MET A 1 150 ? -6.998 11.669 -5.544 1.00 52.44 150 MET A C 1
ATOM 1178 O O . MET A 1 150 ? -7.922 10.874 -5.373 1.00 52.44 150 MET A O 1
ATOM 1182 N N . THR A 1 151 ? -6.710 12.653 -4.689 1.00 40.38 151 THR A N 1
ATOM 1183 C CA . THR A 1 151 ? -7.541 13.109 -3.561 1.00 40.38 151 THR A CA 1
ATOM 1184 C C . THR A 1 151 ? -8.403 14.279 -3.988 1.00 40.38 151 THR A C 1
ATOM 1186 O O . THR A 1 151 ? -9.591 14.287 -3.613 1.00 40.38 151 THR A O 1
#

Secondary structure (DSSP, 8-state):
---S-S----PPPHHHHHHHHHHTT-HHHHHHHHHHHHHHHHHHHHTTS-GGGHHHHHHHHHHHHHHHGGG-S-GGGHHHHHHHHHHHHHHHHHHHHHHHHTTS--------------HHHHHHHHHHHHHHHS-HHHHHHHHHHHHHT--